Protein AF-A0A945PJK4-F1 (afdb_monomer_lite)

Sequence (110 aa):
MSNSDLKVTVSGGHANIGNINQGDHGHLETTQSTIFQAADLDTFEQSISNIAAHNNIDFAEYQALQSQVAELIKHPEKPGFFGAVETLCEKYKWALKPLSVLFAMFIKNN

Radius of gyration: 18.67 Å; chains: 1; bounding box: 46×62×33 Å

pLDDT: mean 70.77, std 21.82, range [32.69, 93.38]

Foldseek 3Di:
DDDDDDPDDPDDDDPPDDDDPPDDDDPPPPPQVPLFDPVLVVVLLVLLVVLCVVVVPDPVVSVVLVVLVVVLSVCVPDVCSVVSLVVSCVVPVSSNVSSCSRCVVPVVPD

Structure (mmCIF, N/CA/C/O backbone):
data_AF-A0A945PJK4-F1
#
_entry.id   AF-A0A945PJK4-F1
#
loop_
_atom_site.group_PDB
_atom_site.id
_atom_site.type_symbol
_atom_site.label_atom_id
_atom_site.label_alt_id
_atom_site.label_comp_id
_atom_site.label_asym_id
_atom_site.label_entity_id
_atom_site.label_seq_id
_atom_site.pdbx_PDB_ins_code
_atom_site.Cartn_x
_atom_site.Cartn_y
_atom_site.Cartn_z
_atom_site.occupancy
_atom_site.B_iso_or_equiv
_atom_site.auth_seq_id
_atom_site.auth_comp_id
_atom_site.auth_asym_id
_atom_site.auth_atom_id
_atom_site.pdbx_PDB_model_num
ATOM 1 N N . MET A 1 1 ? 29.843 -50.838 2.999 1.00 45.47 1 MET A N 1
ATOM 2 C CA . MET A 1 1 ? 30.000 -49.944 1.834 1.00 45.47 1 MET A CA 1
ATOM 3 C C . MET A 1 1 ? 28.758 -50.094 0.973 1.00 45.47 1 MET A C 1
ATOM 5 O O . MET A 1 1 ? 28.539 -51.181 0.460 1.00 45.47 1 MET A O 1
ATOM 9 N N . SER A 1 2 ? 27.923 -49.059 0.902 1.00 38.84 2 SER A N 1
ATOM 10 C CA . SER A 1 2 ? 26.860 -48.930 -0.100 1.00 38.84 2 SER A CA 1
ATOM 11 C C . SER A 1 2 ? 26.693 -47.445 -0.408 1.00 38.84 2 SER A C 1
ATOM 13 O O . SER A 1 2 ? 26.668 -46.624 0.510 1.00 38.84 2 SER A O 1
ATOM 15 N N . ASN A 1 3 ? 26.710 -47.143 -1.699 1.00 38.69 3 ASN A N 1
ATOM 16 C CA . ASN A 1 3 ? 26.748 -45.821 -2.311 1.00 38.69 3 ASN A CA 1
ATOM 17 C C . ASN A 1 3 ? 25.368 -45.144 -2.322 1.00 38.69 3 ASN A C 1
ATOM 19 O O . ASN A 1 3 ? 24.380 -45.861 -2.410 1.00 38.69 3 ASN A O 1
ATOM 23 N N . SER A 1 4 ? 25.397 -43.799 -2.326 1.00 50.47 4 SER A N 1
ATOM 24 C CA . SER A 1 4 ? 24.489 -42.825 -2.984 1.00 50.47 4 SER A CA 1
ATOM 25 C C . SER A 1 4 ? 22.972 -42.950 -2.708 1.00 50.47 4 SER A C 1
ATOM 27 O O . SER A 1 4 ? 22.405 -44.026 -2.681 1.00 50.47 4 SER A O 1
ATOM 29 N N . ASP A 1 5 ? 22.229 -41.893 -2.374 1.00 40.34 5 ASP A N 1
ATOM 30 C CA . ASP A 1 5 ? 21.938 -40.740 -3.225 1.00 40.34 5 ASP A CA 1
ATOM 31 C C . ASP A 1 5 ? 21.490 -39.536 -2.376 1.00 40.34 5 ASP A C 1
ATOM 33 O O . ASP A 1 5 ? 20.579 -39.617 -1.547 1.00 40.34 5 ASP A O 1
ATOM 37 N N . LEU A 1 6 ? 22.122 -38.387 -2.615 1.00 46.72 6 LEU A N 1
ATOM 38 C CA . LEU A 1 6 ? 21.730 -37.095 -2.061 1.00 46.72 6 LEU A CA 1
ATOM 39 C C . LEU 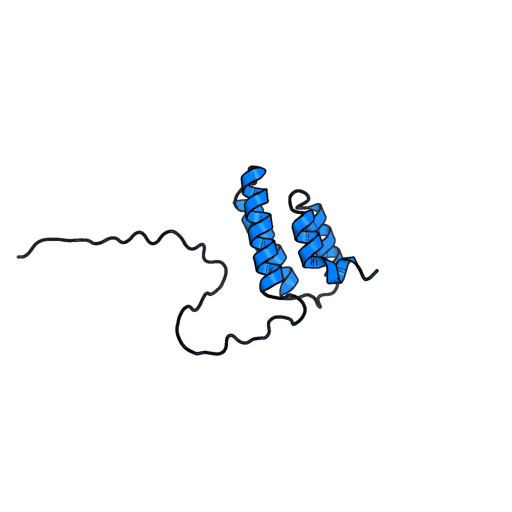A 1 6 ? 20.488 -36.591 -2.820 1.00 46.72 6 LEU A C 1
ATOM 41 O O . LEU A 1 6 ? 20.602 -36.040 -3.914 1.00 46.72 6 LEU A O 1
ATOM 45 N N . LYS A 1 7 ? 19.288 -36.749 -2.253 1.00 37.50 7 LYS A N 1
ATOM 46 C CA . LYS A 1 7 ? 18.070 -36.142 -2.813 1.00 37.50 7 LYS A CA 1
ATOM 47 C C . LYS A 1 7 ? 17.894 -34.721 -2.271 1.00 37.50 7 LYS A C 1
ATOM 49 O O . LYS A 1 7 ? 17.172 -34.499 -1.302 1.00 37.50 7 LYS A O 1
ATOM 54 N N . VAL A 1 8 ? 18.544 -33.746 -2.905 1.00 41.22 8 VAL A N 1
ATOM 55 C CA . VAL A 1 8 ? 18.257 -32.322 -2.671 1.00 41.22 8 VAL A CA 1
ATOM 56 C C . VAL A 1 8 ? 16.940 -31.986 -3.368 1.00 41.22 8 VAL A C 1
ATOM 58 O O . VAL A 1 8 ? 16.866 -31.931 -4.592 1.00 41.22 8 VAL A O 1
ATOM 61 N N . THR A 1 9 ? 15.881 -31.790 -2.585 1.00 34.66 9 THR A N 1
ATOM 62 C CA . THR A 1 9 ? 14.622 -31.224 -3.082 1.00 34.66 9 THR A CA 1
ATOM 63 C C . THR A 1 9 ? 14.733 -29.710 -2.962 1.00 34.66 9 THR A C 1
ATOM 65 O O . THR A 1 9 ? 14.762 -29.180 -1.855 1.00 34.66 9 THR A O 1
ATOM 68 N N . VAL A 1 10 ? 14.845 -29.012 -4.092 1.00 40.03 10 VAL A N 1
ATOM 69 C CA . VAL A 1 10 ? 14.765 -27.549 -4.128 1.00 40.03 10 VAL A CA 1
ATOM 70 C C . VAL A 1 10 ? 13.288 -27.182 -4.020 1.00 40.03 10 VAL A C 1
ATOM 72 O O . VAL A 1 10 ? 12.557 -27.193 -5.008 1.00 40.03 10 VAL A O 1
ATOM 75 N N . SER A 1 11 ? 12.833 -26.925 -2.796 1.00 37.69 11 SER A N 1
ATOM 76 C CA . SER A 1 11 ? 11.526 -26.326 -2.540 1.00 37.69 11 SER A CA 1
ATOM 77 C C . SER A 1 11 ? 11.543 -24.909 -3.106 1.00 37.69 11 SER A C 1
ATOM 79 O O . SER A 1 11 ? 12.299 -24.062 -2.631 1.00 37.69 11 SER A O 1
ATOM 81 N N . GLY A 1 12 ? 10.752 -24.678 -4.157 1.00 37.88 12 GLY A N 1
ATOM 82 C CA . GLY A 1 12 ? 10.528 -23.357 -4.735 1.00 37.88 12 GLY A CA 1
ATOM 83 C C . GLY A 1 12 ? 10.222 -22.349 -3.631 1.00 37.88 12 GLY A C 1
ATOM 84 O O . GLY A 1 12 ? 9.357 -22.591 -2.790 1.00 37.88 12 GLY A O 1
ATOM 85 N N . GLY A 1 13 ? 11.010 -21.275 -3.607 1.00 34.62 13 GLY A N 1
ATOM 86 C CA . GLY A 1 13 ? 11.056 -20.285 -2.541 1.00 34.62 13 GLY A CA 1
ATOM 87 C C . GLY A 1 13 ? 9.691 -19.678 -2.250 1.00 34.62 13 GLY A C 1
ATOM 88 O O . GLY A 1 13 ? 9.223 -18.799 -2.966 1.00 34.62 13 GLY A O 1
ATOM 89 N N . HIS A 1 14 ? 9.091 -20.132 -1.155 1.00 33.28 14 HIS A N 1
ATOM 90 C CA . HIS A 1 14 ? 8.025 -19.431 -0.466 1.00 33.28 14 HIS A CA 1
ATOM 91 C C . HIS A 1 14 ? 8.694 -18.254 0.251 1.00 33.28 14 HIS A C 1
ATOM 93 O O . HIS A 1 14 ? 9.463 -18.449 1.197 1.00 33.28 14 HIS A O 1
ATOM 99 N N . ALA A 1 15 ? 8.483 -17.035 -0.247 1.00 35.38 15 ALA A N 1
ATOM 100 C CA . ALA A 1 15 ? 8.905 -15.839 0.460 1.00 35.38 15 ALA A CA 1
ATOM 101 C C . ALA A 1 15 ? 8.176 -15.823 1.810 1.00 35.38 15 ALA A C 1
ATOM 103 O O . ALA A 1 15 ? 6.952 -15.757 1.877 1.00 35.38 15 ALA A O 1
ATOM 104 N N . ASN A 1 16 ? 8.953 -15.971 2.878 1.00 40.16 16 ASN A N 1
ATOM 105 C CA . ASN A 1 16 ? 8.512 -15.917 4.260 1.00 40.16 16 ASN A CA 1
ATOM 106 C C . ASN A 1 16 ? 8.048 -14.487 4.584 1.00 40.16 16 ASN A C 1
ATOM 108 O O . ASN A 1 16 ? 8.811 -13.687 5.121 1.00 40.16 16 ASN A O 1
ATOM 112 N N . ILE A 1 17 ? 6.807 -14.159 4.228 1.00 40.38 17 ILE A N 1
ATOM 113 C CA . ILE A 1 17 ? 6.066 -13.051 4.823 1.00 40.38 17 ILE A CA 1
ATOM 114 C C . ILE A 1 17 ? 5.217 -13.668 5.939 1.00 40.38 17 ILE A C 1
ATOM 116 O O . ILE A 1 17 ? 4.157 -14.230 5.704 1.00 40.38 17 ILE A O 1
ATOM 120 N N . GLY A 1 18 ? 5.747 -13.609 7.162 1.00 36.53 18 GLY A N 1
ATOM 121 C CA . GLY A 1 18 ? 4.993 -13.727 8.411 1.00 36.53 18 GLY A CA 1
ATOM 122 C C . GLY A 1 18 ? 4.208 -15.025 8.636 1.00 36.53 18 GLY A C 1
ATOM 123 O O . GLY A 1 18 ? 3.012 -15.074 8.396 1.00 36.53 18 GLY A O 1
ATOM 124 N N . ASN A 1 19 ? 4.860 -16.018 9.248 1.00 40.62 19 ASN A N 1
ATOM 125 C CA . ASN A 1 19 ? 4.240 -17.082 10.055 1.00 40.62 19 ASN A CA 1
ATOM 126 C C . ASN A 1 19 ? 3.022 -17.790 9.423 1.00 40.62 19 ASN A C 1
ATOM 128 O O . ASN A 1 19 ? 1.895 -17.682 9.907 1.00 40.62 19 ASN A O 1
ATOM 132 N N . ILE A 1 20 ? 3.274 -18.612 8.405 1.00 41.75 20 ILE A N 1
ATOM 133 C CA . ILE A 1 20 ? 2.325 -19.639 7.970 1.00 41.75 20 ILE A CA 1
ATOM 134 C C . ILE A 1 20 ? 2.597 -20.897 8.807 1.00 41.75 20 ILE A C 1
ATOM 136 O O . ILE A 1 20 ? 3.488 -21.687 8.498 1.00 41.75 20 ILE A O 1
ATOM 140 N N . ASN A 1 21 ? 1.844 -21.080 9.895 1.00 41.34 21 ASN A N 1
ATOM 141 C CA . ASN A 1 21 ? 1.744 -22.381 10.561 1.00 41.34 21 ASN A CA 1
ATOM 142 C C . ASN A 1 21 ? 0.793 -23.257 9.740 1.00 41.34 21 ASN A C 1
ATOM 144 O O . ASN A 1 21 ? -0.420 -23.256 9.929 1.00 41.34 21 ASN A O 1
ATOM 148 N N . GLN A 1 22 ? 1.362 -23.970 8.772 1.00 51.56 22 GLN A N 1
ATOM 149 C CA . GLN A 1 22 ? 0.674 -24.979 7.980 1.00 51.56 22 GLN A CA 1
ATOM 150 C C . GLN A 1 22 ? 0.752 -26.314 8.732 1.00 51.56 22 GLN A C 1
ATOM 152 O O . GLN A 1 22 ? 1.618 -27.142 8.462 1.00 51.56 22 GLN A O 1
ATOM 157 N N . GLY A 1 23 ? -0.113 -26.504 9.725 1.00 34.47 23 GLY A N 1
ATOM 158 C CA . GLY A 1 23 ? -0.143 -27.747 10.485 1.00 34.47 23 GLY A CA 1
ATOM 159 C C . GLY A 1 23 ? -1.173 -27.733 11.600 1.00 34.47 23 GLY A C 1
ATOM 160 O O . GLY A 1 23 ? -0.963 -27.072 12.603 1.00 34.47 23 GLY A O 1
ATOM 161 N N . ASP A 1 24 ? -2.219 -28.530 11.394 1.00 44.59 24 ASP A N 1
ATOM 162 C CA . ASP A 1 24 ? -3.075 -29.140 12.411 1.00 44.59 24 ASP A CA 1
ATOM 163 C C . ASP A 1 24 ? -3.947 -28.210 13.279 1.00 44.59 24 ASP A C 1
ATOM 165 O O . ASP A 1 24 ? -3.498 -27.237 13.870 1.00 44.59 24 ASP A O 1
ATOM 169 N N . HIS A 1 25 ? -5.242 -28.537 13.319 1.00 42.00 25 HIS A N 1
ATOM 170 C CA . HIS A 1 25 ? -6.296 -27.974 14.168 1.00 42.00 25 HIS A CA 1
ATOM 171 C C . HIS A 1 25 ? -5.845 -27.038 15.304 1.00 42.00 25 HIS A C 1
ATOM 173 O O . HIS A 1 25 ? -5.549 -27.465 16.418 1.00 42.00 25 HIS A O 1
ATOM 179 N N . GLY A 1 26 ? -5.919 -25.733 15.067 1.00 32.69 26 GLY A N 1
ATOM 180 C CA . GLY A 1 26 ? -5.652 -24.759 16.112 1.00 32.69 26 GLY A CA 1
ATOM 181 C C . GLY A 1 26 ? -6.033 -23.378 15.644 1.00 32.69 26 GLY A C 1
ATOM 182 O O . GLY A 1 26 ? -5.206 -22.694 15.061 1.00 32.69 26 GLY A O 1
ATOM 183 N N . HIS A 1 27 ? -7.311 -23.041 15.842 1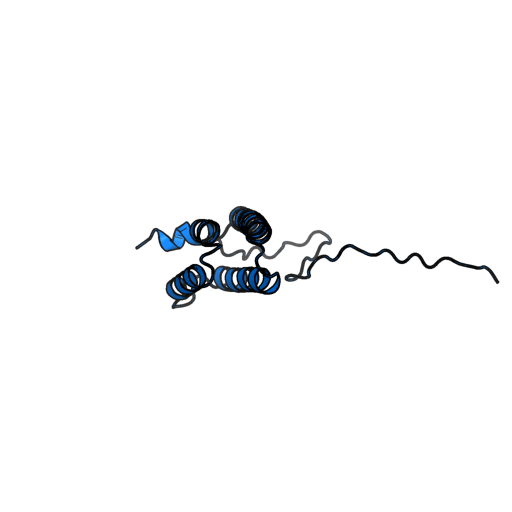.00 38.88 27 HIS A N 1
ATOM 184 C CA . HIS A 1 27 ? -7.862 -21.690 15.958 1.00 38.88 27 HIS A CA 1
ATOM 185 C C . HIS A 1 27 ? -6.805 -20.599 15.728 1.00 38.88 27 HIS A C 1
ATOM 187 O O . HIS A 1 27 ? -6.147 -20.155 16.666 1.00 38.88 27 HIS A O 1
ATOM 193 N N . LEU A 1 28 ? -6.621 -20.217 14.458 1.00 43.00 28 LEU A N 1
ATOM 194 C CA . LEU A 1 28 ? -5.913 -18.994 14.104 1.00 43.00 28 LEU A CA 1
ATOM 195 C C . LEU A 1 28 ? -6.653 -17.910 14.869 1.00 43.00 28 LEU A C 1
ATOM 197 O O . LEU A 1 28 ? -7.833 -17.694 14.578 1.00 43.00 28 LEU A O 1
ATOM 201 N N . GLU A 1 29 ? -6.024 -17.344 15.902 1.00 39.59 29 GLU A N 1
ATOM 202 C CA . GLU A 1 29 ? -6.639 -16.311 16.721 1.00 39.59 29 GLU A CA 1
ATOM 203 C C . GLU A 1 29 ? -7.157 -15.234 15.781 1.00 39.59 29 GLU A C 1
ATOM 205 O O . GLU A 1 29 ? -6.422 -14.452 15.178 1.00 39.59 29 GLU A O 1
ATOM 210 N N . THR A 1 30 ? -8.473 -15.301 15.601 1.00 41.09 30 THR A N 1
ATOM 211 C CA . THR A 1 30 ? -9.286 -14.472 14.735 1.00 41.09 30 THR A CA 1
ATOM 212 C C . THR A 1 30 ? -9.493 -13.178 15.500 1.00 41.09 30 THR A C 1
ATOM 214 O O . THR A 1 30 ? -10.581 -12.820 15.927 1.00 41.09 30 THR A O 1
ATOM 217 N N . THR A 1 31 ? -8.389 -12.487 15.730 1.00 38.53 31 THR A N 1
ATOM 218 C CA . THR A 1 31 ? -8.359 -11.044 15.901 1.00 38.53 31 THR A CA 1
ATOM 219 C C . THR A 1 31 ? -7.867 -10.444 14.586 1.00 38.53 31 THR A C 1
ATOM 221 O O . THR A 1 31 ? -7.121 -9.473 14.554 1.00 38.53 31 THR A O 1
ATOM 224 N N . GLN A 1 32 ? -8.305 -11.027 13.458 1.00 43.91 32 GLN A N 1
ATOM 225 C CA . GLN A 1 32 ? -8.451 -10.265 12.228 1.00 43.91 32 GLN A CA 1
ATOM 226 C C . GLN A 1 32 ? -9.328 -9.078 12.595 1.00 43.91 32 GLN A C 1
ATOM 228 O O . GLN A 1 32 ? -10.513 -9.252 12.880 1.00 43.91 32 GLN A O 1
ATOM 233 N N . SER A 1 33 ? -8.720 -7.895 12.660 1.00 47.94 33 SER A N 1
ATOM 234 C CA . SER A 1 33 ? -9.419 -6.622 12.691 1.00 47.94 33 SER A CA 1
ATOM 235 C C . SER A 1 33 ? -10.627 -6.743 11.772 1.00 47.94 33 SER A C 1
ATOM 237 O O . SER A 1 33 ? -10.455 -6.906 10.565 1.00 47.94 33 SER A O 1
ATOM 239 N N . THR A 1 34 ? -11.839 -6.697 12.329 1.00 54.97 34 THR A N 1
ATOM 240 C CA . THR A 1 34 ? -13.132 -6.950 11.656 1.00 54.97 34 THR A CA 1
ATOM 241 C C . THR A 1 34 ? -13.423 -5.985 10.491 1.00 54.97 34 THR A C 1
ATOM 243 O O . THR A 1 34 ? -14.525 -5.948 9.956 1.00 54.97 34 THR A O 1
ATOM 246 N N . ILE A 1 35 ? -12.441 -5.163 10.127 1.00 69.56 35 ILE A N 1
ATOM 247 C CA . ILE A 1 35 ? -12.497 -4.049 9.196 1.00 69.56 35 ILE A CA 1
ATOM 248 C C . ILE A 1 35 ? -11.944 -4.436 7.815 1.00 69.56 35 ILE A C 1
ATOM 250 O O . ILE A 1 35 ? -12.430 -3.919 6.815 1.00 69.56 35 ILE A O 1
ATOM 254 N N . PHE A 1 36 ? -10.977 -5.361 7.735 1.00 73.25 36 PHE A N 1
ATOM 255 C CA . PHE A 1 36 ? -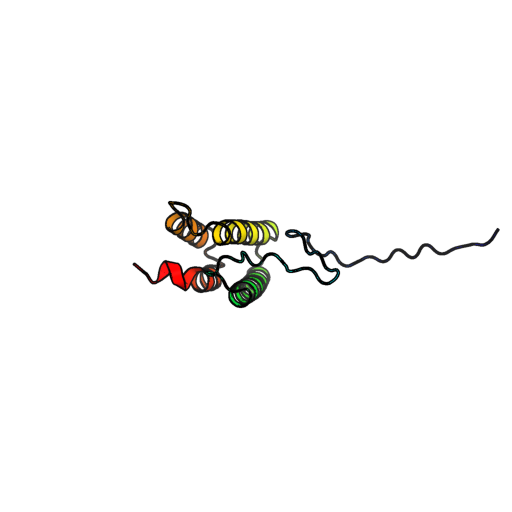10.419 -5.841 6.463 1.00 73.25 36 PHE A CA 1
ATOM 256 C C . PHE A 1 36 ? -10.660 -7.343 6.322 1.00 73.25 36 PHE A C 1
ATOM 258 O O . PHE A 1 36 ? -10.166 -8.128 7.132 1.00 73.25 36 PHE A O 1
ATOM 265 N N . GLN A 1 37 ? -11.408 -7.759 5.297 1.00 78.00 37 GLN A N 1
ATOM 266 C CA . GLN A 1 37 ? -11.660 -9.181 5.072 1.00 78.00 37 GLN A CA 1
ATOM 267 C C . GLN A 1 37 ? -10.473 -9.818 4.345 1.00 78.00 37 GLN A C 1
ATOM 269 O O . GLN A 1 37 ? -9.797 -9.184 3.535 1.00 78.00 37 GLN A O 1
ATOM 274 N N . ALA A 1 38 ? -10.260 -11.115 4.575 1.00 77.69 38 ALA A N 1
ATOM 275 C CA . ALA A 1 38 ? -9.217 -11.875 3.884 1.00 77.69 38 ALA A CA 1
ATOM 276 C C . ALA A 1 38 ? -9.354 -11.814 2.348 1.00 77.69 38 ALA A C 1
ATOM 278 O O . ALA A 1 38 ? -8.352 -11.747 1.646 1.00 77.69 38 ALA A O 1
ATOM 279 N N . ALA A 1 39 ? -10.588 -11.782 1.833 1.00 80.12 39 ALA A N 1
ATOM 280 C CA . ALA A 1 39 ? -10.860 -11.674 0.399 1.00 80.12 39 ALA A CA 1
ATOM 281 C C . ALA A 1 39 ? -10.433 -10.319 -0.199 1.00 80.12 39 ALA A C 1
ATOM 283 O O . ALA A 1 39 ? -9.977 -10.267 -1.342 1.00 80.12 39 ALA A O 1
ATOM 284 N N . ASP A 1 40 ? -10.554 -9.229 0.568 1.00 81.12 40 ASP A N 1
ATOM 285 C CA . ASP A 1 40 ? -10.126 -7.894 0.135 1.00 81.12 40 ASP A CA 1
ATOM 286 C C . ASP A 1 40 ? -8.593 -7.828 0.024 1.00 81.12 40 ASP A C 1
ATOM 288 O O . ASP A 1 40 ? -8.055 -7.264 -0.931 1.00 81.12 40 ASP A O 1
ATOM 292 N N . LEU A 1 41 ? -7.891 -8.465 0.968 1.00 82.12 41 LEU A N 1
ATOM 293 C CA . LEU A 1 41 ? -6.430 -8.577 0.964 1.00 82.12 41 LEU A CA 1
ATOM 294 C C . LEU A 1 41 ? -5.918 -9.455 -0.181 1.00 82.12 41 LEU A C 1
ATOM 296 O O . LEU A 1 41 ? -5.021 -9.028 -0.901 1.00 82.12 41 LEU A O 1
ATOM 300 N N . ASP A 1 42 ? -6.520 -10.622 -0.409 1.00 83.06 42 ASP A N 1
ATOM 301 C CA . ASP A 1 42 ? -6.155 -11.495 -1.535 1.00 83.06 42 ASP A CA 1
ATOM 302 C C . ASP A 1 42 ? -6.334 -10.773 -2.883 1.00 83.06 42 ASP A C 1
ATOM 304 O O . ASP A 1 42 ? -5.421 -10.725 -3.711 1.00 83.06 42 ASP A O 1
ATOM 308 N N . THR A 1 43 ? -7.472 -10.092 -3.058 1.00 86.38 43 THR A N 1
ATOM 309 C CA . THR A 1 43 ? -7.750 -9.292 -4.261 1.00 86.38 43 THR A CA 1
ATOM 310 C C . THR A 1 43 ? -6.719 -8.179 -4.452 1.00 86.38 43 THR A C 1
ATOM 312 O O . THR A 1 43 ? -6.287 -7.910 -5.582 1.00 86.38 43 THR A O 1
ATOM 315 N N . PHE A 1 44 ? -6.313 -7.526 -3.359 1.00 89.06 44 PHE A N 1
ATOM 316 C CA . PHE A 1 44 ? -5.263 -6.516 -3.376 1.00 89.06 44 PHE A CA 1
ATOM 317 C C . PHE A 1 44 ? -3.931 -7.116 -3.839 1.00 89.06 44 PHE A C 1
ATOM 319 O O . PHE A 1 44 ? -3.358 -6.602 -4.801 1.00 89.06 44 PHE A O 1
ATOM 326 N N . GLU A 1 45 ? -3.476 -8.209 -3.223 1.00 87.31 45 GLU A N 1
ATOM 327 C CA . GLU A 1 45 ? -2.202 -8.868 -3.541 1.00 87.31 45 GLU A CA 1
ATOM 328 C C . GLU A 1 45 ? -2.137 -9.348 -4.996 1.00 87.31 45 GLU A C 1
ATOM 330 O O . GLU A 1 45 ? -1.163 -9.061 -5.700 1.00 87.31 45 GLU A O 1
ATOM 335 N N . GLN A 1 46 ? -3.202 -9.983 -5.493 1.00 89.25 46 GLN A N 1
ATOM 336 C CA . GLN A 1 46 ? -3.299 -10.385 -6.901 1.00 89.25 46 GLN A CA 1
ATOM 337 C C . GLN A 1 46 ? -3.207 -9.174 -7.840 1.00 89.25 46 GLN A C 1
ATOM 339 O O . GLN A 1 46 ? -2.464 -9.184 -8.828 1.00 89.25 46 GLN A O 1
ATOM 344 N N . SER A 1 47 ? -3.923 -8.096 -7.512 1.00 90.06 47 SER A N 1
ATOM 345 C CA . SER A 1 47 ? -3.940 -6.883 -8.330 1.00 90.06 47 SER A CA 1
ATOM 346 C C . SER A 1 47 ? -2.573 -6.200 -8.370 1.00 90.06 47 SER A C 1
ATOM 348 O O . SER A 1 47 ? -2.109 -5.832 -9.452 1.00 90.06 47 SER A O 1
ATOM 350 N N . ILE A 1 48 ? -1.904 -6.035 -7.223 1.00 89.69 48 ILE A N 1
ATOM 351 C CA . ILE A 1 48 ? -0.590 -5.380 -7.183 1.00 89.69 48 ILE A CA 1
ATOM 352 C C . ILE A 1 48 ? 0.494 -6.233 -7.835 1.00 89.69 48 ILE A C 1
ATOM 354 O O . ILE A 1 48 ? 1.357 -5.667 -8.500 1.00 89.69 48 ILE A O 1
ATOM 358 N N . SER A 1 49 ? 0.428 -7.563 -7.719 1.00 88.44 49 SER A N 1
ATOM 359 C CA . SER A 1 49 ? 1.374 -8.473 -8.370 1.00 88.44 49 SER A CA 1
ATOM 360 C C . SER A 1 49 ? 1.293 -8.347 -9.894 1.00 88.44 49 SER A C 1
ATOM 362 O O . SER A 1 49 ? 2.305 -8.126 -10.564 1.00 88.44 49 SER A O 1
ATOM 364 N N . ASN A 1 50 ? 0.074 -8.355 -10.444 1.00 88.56 50 ASN A N 1
ATOM 365 C CA . ASN A 1 50 ? -0.141 -8.183 -11.880 1.00 88.56 50 ASN A CA 1
ATOM 366 C C . ASN A 1 50 ? 0.323 -6.802 -12.380 1.00 88.56 50 ASN A C 1
ATOM 368 O O . ASN A 1 50 ? 0.968 -6.695 -13.424 1.00 88.56 50 ASN A O 1
ATOM 372 N N . ILE A 1 51 ? 0.026 -5.733 -11.634 1.00 88.56 51 ILE A N 1
ATOM 373 C CA . ILE A 1 51 ? 0.457 -4.375 -11.994 1.00 88.56 51 ILE A CA 1
ATOM 374 C C . ILE A 1 51 ? 1.981 -4.245 -11.904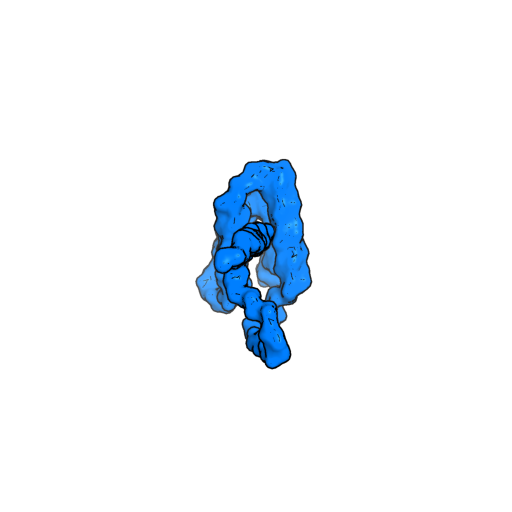 1.00 88.56 51 ILE A C 1
ATOM 376 O O . ILE A 1 51 ? 2.577 -3.658 -12.808 1.00 88.56 51 ILE A O 1
ATOM 380 N N . ALA A 1 52 ? 2.610 -4.789 -10.861 1.00 88.50 52 ALA A N 1
ATOM 381 C CA . ALA A 1 52 ? 4.057 -4.748 -10.677 1.00 88.50 52 ALA A CA 1
ATOM 382 C C . ALA A 1 52 ? 4.780 -5.452 -11.832 1.00 88.50 52 ALA A C 1
ATOM 384 O O . ALA A 1 52 ? 5.689 -4.872 -12.426 1.00 88.50 52 ALA A O 1
ATOM 385 N N . ALA A 1 53 ? 4.308 -6.642 -12.218 1.00 89.25 53 ALA A N 1
ATOM 386 C CA . ALA A 1 53 ? 4.827 -7.376 -13.368 1.00 89.25 53 ALA A CA 1
ATOM 387 C C . ALA A 1 53 ? 4.657 -6.589 -14.679 1.00 89.25 53 ALA A C 1
ATOM 389 O O . ALA A 1 53 ? 5.602 -6.464 -15.456 1.00 89.25 53 ALA A O 1
ATOM 390 N N . HIS A 1 54 ? 3.478 -6.005 -14.914 1.00 88.50 54 HIS A N 1
ATOM 391 C CA . HIS A 1 54 ? 3.202 -5.251 -16.140 1.00 88.50 54 HIS A CA 1
ATOM 392 C C . HIS A 1 54 ? 4.004 -3.941 -16.236 1.00 88.50 54 HIS A C 1
ATOM 394 O O . HIS A 1 54 ? 4.415 -3.536 -17.322 1.00 88.50 54 HIS A O 1
ATOM 400 N N . ASN A 1 55 ? 4.232 -3.263 -15.109 1.00 85.88 55 ASN A N 1
ATOM 401 C CA . ASN A 1 55 ? 4.940 -1.981 -15.062 1.00 85.88 55 ASN A CA 1
ATOM 402 C C . ASN A 1 55 ? 6.446 -2.132 -14.796 1.00 85.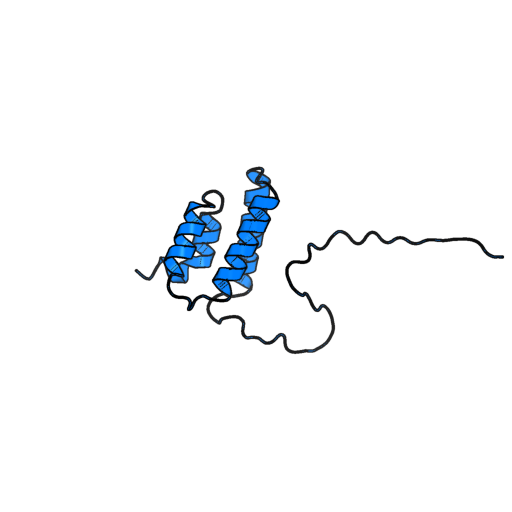88 55 ASN A C 1
ATOM 404 O O . ASN A 1 55 ? 7.129 -1.119 -14.686 1.00 85.88 55 ASN A O 1
ATOM 408 N N . ASN A 1 56 ? 6.969 -3.365 -14.736 1.00 89.56 56 ASN A N 1
ATOM 409 C CA . ASN A 1 56 ? 8.370 -3.663 -14.409 1.00 89.56 56 ASN A CA 1
ATOM 410 C C . ASN A 1 56 ? 8.818 -2.997 -13.095 1.00 89.56 56 ASN A C 1
ATOM 412 O O . ASN A 1 56 ? 9.913 -2.448 -13.005 1.00 89.56 56 ASN A O 1
ATOM 416 N N . ILE A 1 57 ? 7.945 -3.018 -12.085 1.00 91.81 57 ILE A N 1
ATOM 417 C CA . ILE A 1 57 ? 8.252 -2.473 -10.763 1.00 91.81 57 ILE A CA 1
ATOM 418 C C . ILE A 1 57 ? 9.285 -3.367 -10.080 1.00 91.81 57 ILE A C 1
ATOM 420 O O . ILE A 1 57 ? 9.157 -4.594 -10.086 1.00 91.81 57 ILE A O 1
ATOM 424 N N . ASP A 1 58 ? 10.282 -2.750 -9.451 1.00 90.12 58 ASP A N 1
ATOM 425 C CA . ASP A 1 58 ? 11.278 -3.461 -8.662 1.00 90.12 58 ASP A CA 1
ATOM 426 C C . ASP A 1 58 ? 10.637 -4.311 -7.562 1.00 90.12 58 ASP A C 1
ATOM 428 O O . ASP A 1 58 ? 9.752 -3.872 -6.823 1.00 90.12 58 ASP A O 1
ATOM 432 N N . PHE A 1 59 ? 11.159 -5.525 -7.379 1.00 84.31 59 PHE A N 1
ATOM 433 C CA . PHE A 1 59 ? 10.694 -6.424 -6.323 1.00 84.31 59 PHE A CA 1
ATOM 434 C C . PHE A 1 59 ? 10.808 -5.788 -4.926 1.00 84.31 59 PHE A C 1
ATOM 436 O O . PHE A 1 59 ? 9.957 -6.014 -4.069 1.00 84.31 59 PHE A O 1
ATOM 443 N N . ALA A 1 60 ? 11.822 -4.943 -4.707 1.00 88.38 60 ALA A N 1
ATOM 444 C CA . ALA A 1 60 ? 11.989 -4.201 -3.460 1.00 88.38 60 ALA A CA 1
ATOM 445 C C . ALA A 1 60 ? 10.848 -3.196 -3.216 1.00 88.38 60 ALA A C 1
ATOM 447 O O . ALA A 1 60 ? 10.346 -3.105 -2.096 1.00 88.38 60 ALA A O 1
ATOM 448 N N . GLU A 1 61 ? 10.406 -2.484 -4.257 1.00 87.81 61 GLU A N 1
ATOM 449 C CA . GLU A 1 61 ? 9.284 -1.537 -4.193 1.00 87.81 61 GLU A CA 1
ATOM 450 C C . GLU A 1 61 ? 7.960 -2.267 -3.940 1.00 87.81 61 GLU A C 1
ATOM 452 O O . GLU A 1 61 ? 7.169 -1.857 -3.087 1.00 87.81 61 GLU A O 1
ATOM 457 N N . TYR A 1 62 ? 7.753 -3.394 -4.624 1.00 86.12 62 TYR A N 1
ATOM 458 C CA . TYR A 1 62 ? 6.608 -4.280 -4.416 1.00 86.12 62 TYR A CA 1
ATOM 459 C C . TYR A 1 62 ? 6.544 -4.821 -2.975 1.00 86.12 62 TYR A C 1
ATOM 461 O O . TYR A 1 62 ? 5.519 -4.690 -2.302 1.00 86.12 62 TYR A O 1
ATOM 469 N N . GLN A 1 63 ? 7.653 -5.361 -2.459 1.00 87.81 63 GLN A N 1
ATOM 470 C CA . GLN A 1 63 ? 7.716 -5.904 -1.100 1.00 87.81 63 GLN A CA 1
ATOM 471 C C . GLN A 1 63 ? 7.542 -4.802 -0.040 1.00 87.81 63 GLN A C 1
ATOM 473 O O . GLN A 1 63 ? 6.877 -5.010 0.979 1.00 87.81 63 GLN A O 1
ATOM 478 N N . ALA A 1 64 ? 8.103 -3.611 -0.276 1.00 91.06 64 ALA A N 1
ATOM 479 C CA . ALA A 1 64 ? 7.925 -2.467 0.612 1.00 91.06 64 ALA A CA 1
ATOM 480 C C . ALA A 1 64 ? 6.454 -2.031 0.687 1.00 91.06 64 ALA A C 1
ATOM 482 O O . ALA A 1 64 ? 5.962 -1.750 1.784 1.00 91.06 64 ALA A O 1
ATOM 483 N N . LEU A 1 65 ? 5.744 -1.997 -0.447 1.00 90.94 65 LEU A N 1
ATOM 484 C CA . LEU A 1 65 ? 4.308 -1.711 -0.488 1.00 90.94 65 LEU A CA 1
ATOM 485 C C . LEU A 1 65 ? 3.515 -2.731 0.342 1.00 90.94 65 LEU A C 1
ATOM 487 O O . LEU A 1 65 ? 2.743 -2.325 1.212 1.00 90.94 65 LEU A O 1
ATOM 491 N N . GLN A 1 66 ? 3.743 -4.032 0.131 1.00 87.69 66 GLN A N 1
ATOM 492 C CA . GLN A 1 66 ? 3.069 -5.088 0.900 1.00 87.69 66 GLN A CA 1
ATOM 493 C C . GLN A 1 66 ? 3.294 -4.929 2.408 1.00 87.69 66 GLN A C 1
ATOM 495 O O . GLN A 1 66 ? 2.342 -4.988 3.185 1.00 87.69 66 GLN A O 1
ATOM 500 N N . SER A 1 67 ? 4.535 -4.666 2.830 1.00 88.25 67 SER A N 1
ATOM 501 C CA . SER A 1 67 ? 4.859 -4.503 4.251 1.00 88.25 67 SER A CA 1
ATOM 502 C C . SER A 1 67 ? 4.169 -3.288 4.877 1.00 88.25 67 SER A C 1
ATOM 504 O O . SER A 1 67 ? 3.662 -3.388 5.993 1.00 88.25 67 SER A O 1
ATOM 506 N N . GLN A 1 68 ? 4.129 -2.148 4.178 1.00 90.00 68 GLN A N 1
ATOM 507 C CA . GLN A 1 68 ? 3.467 -0.938 4.684 1.00 90.00 68 GLN A CA 1
ATOM 508 C C . GLN A 1 68 ? 1.943 -1.116 4.762 1.00 90.00 68 GLN A C 1
ATOM 510 O O . GLN A 1 68 ? 1.333 -0.704 5.747 1.00 90.00 68 GLN A O 1
ATOM 515 N N . VAL A 1 69 ? 1.326 -1.781 3.778 1.00 88.62 69 VAL A N 1
ATOM 516 C CA . VAL A 1 69 ? -0.104 -2.129 3.834 1.00 88.62 69 VAL A CA 1
ATOM 517 C C . VAL A 1 69 ? -0.384 -3.062 5.009 1.00 88.62 69 VAL A C 1
ATOM 519 O O . VAL A 1 69 ? -1.289 -2.790 5.794 1.00 88.62 69 VAL A O 1
ATOM 522 N N . ALA A 1 70 ? 0.425 -4.111 5.181 1.00 85.88 70 ALA A N 1
ATOM 523 C CA . ALA A 1 70 ? 0.285 -5.064 6.278 1.00 85.88 70 ALA A CA 1
ATOM 524 C C . ALA A 1 70 ? 0.428 -4.408 7.664 1.00 85.88 70 ALA A C 1
ATOM 526 O O . ALA A 1 70 ? -0.203 -4.851 8.622 1.00 85.88 70 ALA A O 1
ATOM 527 N N . GLU A 1 71 ? 1.245 -3.363 7.796 1.00 86.12 71 GLU A N 1
ATOM 528 C CA . GLU A 1 71 ? 1.355 -2.596 9.039 1.00 86.12 71 GLU A CA 1
ATOM 529 C C . GLU A 1 71 ? 0.117 -1.724 9.291 1.00 86.12 71 GLU A C 1
ATOM 531 O O . GLU A 1 71 ? -0.391 -1.685 10.414 1.00 86.12 71 GLU A O 1
ATOM 536 N N . LEU A 1 72 ? -0.406 -1.068 8.250 1.00 86.12 72 LEU A N 1
ATOM 537 C CA . LEU A 1 72 ? -1.584 -0.204 8.355 1.00 86.12 72 LEU A CA 1
ATOM 538 C C . LEU A 1 72 ? -2.843 -0.988 8.731 1.00 86.12 72 LEU A C 1
ATOM 540 O O . LEU A 1 72 ? -3.562 -0.585 9.645 1.00 86.12 72 LEU A O 1
ATOM 544 N N . ILE A 1 73 ? -3.089 -2.135 8.095 1.00 83.69 73 ILE A N 1
ATOM 545 C CA . ILE A 1 73 ? -4.279 -2.959 8.378 1.00 83.69 73 ILE A CA 1
ATOM 546 C C . ILE A 1 73 ? -4.274 -3.564 9.790 1.00 83.69 73 ILE A C 1
ATOM 548 O O . ILE A 1 73 ? -5.335 -3.886 10.325 1.00 83.69 73 ILE A O 1
ATOM 552 N N . LYS A 1 74 ? -3.094 -3.714 10.409 1.00 82.88 74 LYS A N 1
ATOM 553 C CA . LYS A 1 74 ? -2.953 -4.195 11.794 1.00 82.88 74 LYS A CA 1
ATOM 554 C C . LYS A 1 74 ? -3.332 -3.141 12.824 1.00 82.88 74 LYS A C 1
ATOM 556 O O . LYS A 1 74 ? -3.654 -3.500 13.950 1.00 82.88 74 LYS A O 1
ATOM 561 N N . HIS A 1 75 ? -3.258 -1.863 12.458 1.00 81.12 75 HIS A N 1
ATOM 562 C CA . HIS A 1 75 ? -3.448 -0.752 13.383 1.00 81.12 75 HIS A CA 1
ATOM 563 C C . HIS A 1 75 ? -4.337 0.363 12.806 1.00 81.12 75 HIS A C 1
ATOM 565 O O . HIS A 1 75 ? -3.910 1.524 12.763 1.00 81.12 75 HIS A O 1
ATOM 571 N N . PRO A 1 76 ? -5.572 0.047 12.374 1.00 77.88 76 PRO A N 1
ATOM 572 C CA . PRO A 1 76 ? -6.487 1.034 11.809 1.00 77.88 76 PRO A CA 1
ATOM 573 C C . PRO A 1 76 ? -6.942 2.087 12.830 1.00 77.88 76 PRO A C 1
ATOM 575 O O . PRO A 1 76 ? -7.408 3.152 12.436 1.00 77.88 76 PRO A O 1
ATOM 578 N N . GLU A 1 77 ? -6.789 1.831 14.135 1.00 78.69 77 GLU A N 1
ATOM 579 C CA . GLU A 1 77 ? -7.157 2.787 15.188 1.00 78.69 77 GLU A CA 1
ATOM 580 C C . GLU A 1 77 ? -6.095 3.863 15.472 1.00 78.69 77 GLU A C 1
ATOM 582 O O . GLU A 1 77 ? -6.340 4.775 16.266 1.00 78.69 77 GLU A O 1
ATOM 587 N N . LYS A 1 78 ? -4.898 3.766 14.873 1.00 78.88 78 LYS A N 1
ATOM 588 C CA . LYS A 1 78 ? -3.814 4.708 15.174 1.00 78.88 78 LYS A CA 1
ATOM 589 C C . LYS A 1 78 ? -4.183 6.129 14.727 1.00 78.88 78 LYS A C 1
ATOM 591 O O . LYS A 1 78 ? -4.613 6.329 13.586 1.00 78.88 78 LYS A O 1
ATOM 596 N N . PRO A 1 79 ? -3.948 7.149 15.575 1.00 79.69 79 PRO A N 1
ATOM 597 C CA . PRO A 1 79 ? -4.098 8.534 15.154 1.00 79.69 79 PRO A CA 1
ATOM 598 C C . PRO A 1 79 ? -3.159 8.806 13.973 1.00 79.69 79 PRO A C 1
ATOM 600 O O . PRO A 1 79 ? -1.976 8.475 14.021 1.00 79.69 79 PRO A O 1
ATOM 603 N N . GLY A 1 80 ? -3.702 9.377 12.898 1.00 85.31 80 GLY A N 1
ATOM 604 C CA . GLY A 1 80 ? -2.967 9.598 11.649 1.00 85.31 80 GLY A CA 1
ATOM 605 C C . GLY A 1 80 ? -3.084 8.475 10.614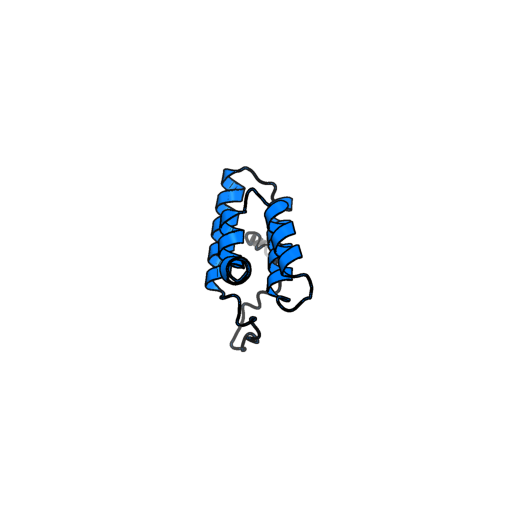 1.00 85.31 80 GLY A C 1
ATOM 606 O O . GLY A 1 80 ? -2.463 8.590 9.562 1.00 85.31 80 GLY A O 1
ATOM 607 N N . PHE A 1 81 ? -3.902 7.440 10.852 1.00 86.06 81 PHE A N 1
ATOM 608 C CA . PHE A 1 81 ? -4.156 6.364 9.884 1.00 86.06 81 PHE A CA 1
ATOM 609 C C . PHE A 1 81 ? -4.507 6.889 8.482 1.00 86.06 81 PHE A C 1
ATOM 611 O O . PHE A 1 81 ? -3.868 6.504 7.509 1.00 86.06 81 PHE A O 1
ATOM 618 N N . PHE A 1 82 ? -5.456 7.827 8.376 1.00 85.44 82 PHE A N 1
ATOM 619 C CA . PHE A 1 82 ? -5.846 8.419 7.091 1.00 85.44 82 PHE A CA 1
ATOM 620 C C . PHE A 1 82 ? -4.674 9.104 6.386 1.00 85.44 82 PHE A C 1
ATOM 622 O O . PHE A 1 82 ? -4.439 8.834 5.216 1.00 85.44 82 PHE A O 1
ATOM 629 N N . GLY A 1 83 ? -3.890 9.914 7.105 1.00 87.88 83 GLY A N 1
ATOM 630 C CA . GLY A 1 83 ? -2.712 10.572 6.533 1.00 87.88 83 GLY A CA 1
ATOM 631 C C . GLY A 1 83 ? -1.636 9.576 6.092 1.00 87.88 83 GLY A C 1
ATOM 632 O O . GLY A 1 83 ? -0.973 9.789 5.078 1.00 87.88 83 GLY A O 1
ATOM 633 N N . ALA A 1 84 ? -1.491 8.455 6.803 1.00 89.50 84 ALA A N 1
ATOM 634 C CA . ALA A 1 84 ? -0.582 7.383 6.414 1.00 89.50 84 ALA A CA 1
ATOM 635 C C . ALA A 1 84 ? -1.077 6.623 5.168 1.00 89.50 84 ALA A C 1
ATOM 637 O O . ALA A 1 84 ? -0.273 6.328 4.285 1.00 89.50 84 ALA A O 1
ATOM 638 N N . VAL A 1 85 ? -2.387 6.368 5.051 1.00 89.00 85 VAL A N 1
ATOM 639 C CA . VAL A 1 85 ? -3.010 5.802 3.839 1.00 89.00 85 VAL A CA 1
ATOM 640 C C . VAL A 1 85 ? -2.862 6.754 2.649 1.00 89.00 85 VAL A C 1
ATOM 642 O O . VAL A 1 85 ? -2.525 6.307 1.552 1.00 89.00 85 VAL A O 1
ATOM 645 N N . GLU A 1 86 ? -3.057 8.056 2.855 1.00 88.81 86 GLU A N 1
ATOM 646 C CA . GLU A 1 86 ? -2.887 9.078 1.817 1.00 88.81 86 GLU A CA 1
ATOM 647 C C . GLU A 1 86 ? -1.433 9.124 1.332 1.00 88.81 86 GLU A C 1
ATOM 649 O O . GLU A 1 86 ? -1.170 8.952 0.142 1.00 88.81 86 GLU A O 1
ATOM 654 N N . THR A 1 87 ? -0.480 9.196 2.269 1.00 91.12 87 THR A N 1
ATOM 655 C CA . THR A 1 87 ? 0.963 9.156 1.973 1.00 91.12 87 THR A CA 1
ATOM 656 C C . THR A 1 87 ? 1.344 7.879 1.220 1.00 91.12 87 THR A C 1
ATOM 658 O O . THR A 1 87 ? 2.143 7.919 0.282 1.00 91.12 87 THR A O 1
ATOM 661 N N . LEU A 1 88 ? 0.764 6.731 1.591 1.00 91.62 88 LEU A N 1
ATOM 662 C CA . LEU A 1 88 ? 0.984 5.463 0.898 1.00 91.62 88 LEU A CA 1
ATOM 663 C C . LEU A 1 88 ? 0.467 5.515 -0.549 1.00 91.62 88 LEU A C 1
ATOM 665 O O . LEU A 1 88 ? 1.176 5.100 -1.467 1.00 91.62 88 LEU A O 1
ATOM 669 N N . CYS A 1 89 ? -0.738 6.047 -0.762 1.00 89.88 89 CYS A N 1
ATOM 670 C CA . CYS A 1 89 ? -1.330 6.205 -2.092 1.00 89.88 89 CYS A CA 1
ATOM 671 C C . CYS A 1 89 ? -0.520 7.170 -2.969 1.00 89.88 89 CYS A C 1
ATOM 673 O O . CYS A 1 89 ? -0.358 6.933 -4.169 1.00 89.88 89 CYS A O 1
ATOM 675 N N . GLU A 1 90 ? 0.028 8.232 -2.378 1.00 90.25 90 GLU A N 1
ATOM 676 C CA . GLU A 1 90 ? 0.899 9.179 -3.072 1.00 90.25 90 GLU A CA 1
ATOM 677 C C . GLU A 1 90 ? 2.276 8.606 -3.403 1.00 90.25 90 GLU A C 1
ATOM 679 O O . GLU A 1 90 ? 2.817 8.907 -4.468 1.00 90.25 90 GLU A O 1
ATOM 684 N N . LYS A 1 91 ? 2.845 7.782 -2.521 1.00 93.38 91 LYS A N 1
ATOM 685 C CA . LYS A 1 91 ? 4.133 7.119 -2.747 1.00 93.38 91 LYS A CA 1
ATOM 686 C C . LYS A 1 91 ? 4.020 6.043 -3.826 1.00 93.38 91 LYS A C 1
ATOM 688 O O . LYS A 1 91 ? 4.860 5.967 -4.717 1.00 93.38 91 LYS A O 1
ATOM 693 N N . TYR A 1 92 ? 2.948 5.256 -3.790 1.00 92.94 92 TYR A N 1
ATOM 694 C CA . TYR A 1 92 ? 2.723 4.128 -4.691 1.00 92.94 92 TYR A CA 1
ATOM 695 C C . TYR A 1 92 ? 1.621 4.425 -5.713 1.00 92.94 92 TYR A C 1
ATOM 697 O O . TYR A 1 92 ? 0.685 3.643 -5.880 1.00 92.94 92 TYR A O 1
ATOM 705 N N . LYS A 1 93 ? 1.744 5.539 -6.456 1.00 89.81 93 LYS A N 1
ATOM 706 C CA . LYS A 1 93 ? 0.742 5.941 -7.473 1.00 89.81 93 LYS A CA 1
ATOM 707 C C . LYS A 1 93 ? 0.504 4.876 -8.540 1.00 89.81 93 LYS A C 1
ATOM 709 O O . LYS A 1 93 ? -0.602 4.765 -9.063 1.00 89.81 93 LYS A O 1
ATOM 714 N N . TRP A 1 94 ? 1.519 4.068 -8.839 1.00 90.19 94 TRP A N 1
ATOM 715 C CA . TRP A 1 94 ? 1.394 2.941 -9.763 1.00 90.19 94 TRP A CA 1
ATOM 716 C C . TRP A 1 94 ? 0.409 1.868 -9.255 1.00 90.19 94 TRP A C 1
ATOM 718 O O . TRP A 1 94 ? -0.228 1.201 -10.065 1.00 90.19 94 TRP A O 1
ATOM 728 N N . ALA A 1 95 ? 0.209 1.757 -7.936 1.00 92.25 95 ALA A N 1
ATOM 729 C CA . ALA A 1 95 ? -0.732 0.854 -7.268 1.00 92.25 95 ALA A CA 1
ATOM 730 C C . ALA A 1 95 ? -1.986 1.574 -6.727 1.00 92.25 95 ALA A C 1
ATOM 732 O O . ALA A 1 95 ? -2.714 1.022 -5.901 1.00 92.25 95 ALA A O 1
ATOM 733 N N . LEU A 1 96 ? -2.280 2.797 -7.184 1.00 89.75 96 LEU A N 1
ATOM 734 C CA . LEU A 1 96 ? -3.362 3.613 -6.620 1.00 89.75 96 LEU A CA 1
ATOM 735 C C . LEU A 1 96 ? -4.734 2.925 -6.685 1.00 89.75 96 LEU A C 1
ATOM 737 O O . LEU A 1 96 ? -5.514 3.011 -5.741 1.00 89.75 96 LEU A O 1
ATOM 741 N N . LYS A 1 97 ? -5.034 2.233 -7.791 1.00 88.38 97 LYS A N 1
ATOM 742 C CA . LYS A 1 97 ? -6.315 1.529 -7.974 1.00 88.38 97 LYS A CA 1
ATOM 743 C C . LYS A 1 97 ? -6.559 0.463 -6.897 1.00 88.38 97 LYS A C 1
ATOM 745 O O . LYS A 1 97 ? -7.560 0.591 -6.196 1.00 88.38 97 LYS A O 1
ATOM 750 N N . PRO A 1 98 ? -5.694 -0.555 -6.727 1.00 89.44 98 PRO A N 1
ATOM 751 C CA . PRO A 1 98 ? -5.903 -1.561 -5.689 1.00 89.44 98 PRO A CA 1
ATOM 752 C C . PRO A 1 98 ? -5.835 -0.974 -4.272 1.00 89.44 98 PRO A C 1
ATOM 754 O O . PRO A 1 98 ? -6.621 -1.386 -3.425 1.00 89.44 98 PRO A O 1
ATOM 757 N N . LEU A 1 99 ? -4.992 0.037 -4.022 1.00 90.00 99 LEU A N 1
ATOM 758 C CA . LEU A 1 99 ? -4.962 0.740 -2.732 1.00 90.00 99 LEU A CA 1
ATOM 759 C C . LEU A 1 99 ? -6.290 1.440 -2.411 1.00 90.00 99 LEU A C 1
ATOM 761 O O . LEU A 1 99 ? -6.806 1.313 -1.304 1.00 90.00 99 LEU A O 1
ATOM 765 N N . SER A 1 100 ? -6.879 2.128 -3.389 1.00 87.06 100 SER A N 1
ATOM 766 C CA . SER A 1 100 ? -8.160 2.823 -3.210 1.00 87.06 100 SER A CA 1
ATOM 767 C C . SER A 1 100 ? -9.306 1.855 -2.939 1.00 87.06 100 SER A C 1
ATOM 769 O O . SER A 1 100 ? -10.223 2.197 -2.202 1.00 87.06 100 SER A O 1
ATOM 771 N N . VAL A 1 101 ? -9.263 0.656 -3.531 1.00 87.25 101 VAL A N 1
ATOM 772 C CA . VAL A 1 101 ? -10.247 -0.405 -3.275 1.00 87.25 101 VAL A CA 1
ATOM 773 C C . VAL A 1 101 ? -10.078 -0.954 -1.861 1.00 87.25 101 VAL A C 1
ATOM 775 O O . VAL A 1 101 ? -11.052 -0.994 -1.114 1.00 87.25 101 VAL A O 1
ATOM 778 N N . LEU A 1 102 ? -8.848 -1.299 -1.468 1.00 86.88 102 LEU A N 1
ATOM 779 C CA . LEU A 1 102 ? -8.562 -1.864 -0.149 1.00 86.88 102 LEU A CA 1
ATOM 780 C C . LEU A 1 102 ? -8.943 -0.902 0.987 1.00 86.88 102 LEU A C 1
ATOM 782 O O . LEU A 1 102 ? -9.525 -1.316 1.984 1.00 86.88 102 LEU A O 1
ATOM 786 N N . PHE A 1 103 ? -8.663 0.394 0.826 1.00 86.38 103 PHE A N 1
ATOM 787 C CA . PHE A 1 103 ? -8.972 1.423 1.824 1.00 86.38 103 PHE A CA 1
ATOM 788 C C . PHE A 1 103 ? -10.284 2.176 1.549 1.00 86.38 103 PHE A C 1
ATOM 790 O O . PHE A 1 103 ? -10.546 3.201 2.182 1.00 86.38 103 PHE A O 1
ATOM 797 N N . ALA A 1 104 ? -11.143 1.685 0.648 1.00 82.38 104 ALA A N 1
ATOM 798 C CA . ALA A 1 104 ? -12.366 2.382 0.234 1.00 82.38 104 ALA A CA 1
ATOM 799 C C . ALA A 1 104 ? -13.291 2.732 1.413 1.00 82.38 104 ALA A C 1
ATOM 801 O O . ALA A 1 104 ? -13.885 3.811 1.432 1.00 82.38 104 ALA A O 1
ATOM 802 N N . MET A 1 105 ? -13.379 1.845 2.412 1.00 70.19 105 MET A N 1
ATOM 803 C CA . MET A 1 105 ? -14.181 2.056 3.625 1.00 70.19 105 MET A CA 1
ATOM 804 C C . MET A 1 105 ? -13.712 3.271 4.444 1.00 70.19 105 MET A C 1
ATOM 806 O O . MET A 1 105 ? -14.515 3.898 5.128 1.00 70.19 105 MET A O 1
ATOM 810 N N . PHE A 1 106 ? -12.439 3.643 4.330 1.00 67.38 106 PHE A N 1
ATOM 811 C CA . PHE A 1 106 ? -11.855 4.794 5.012 1.00 67.38 106 PHE A CA 1
ATOM 812 C C . PHE A 1 106 ? -11.893 6.044 4.124 1.00 67.38 106 PHE A C 1
ATOM 814 O O . PHE A 1 106 ? -12.259 7.125 4.575 1.00 67.38 106 PHE A O 1
ATOM 821 N N . ILE A 1 107 ? -11.607 5.908 2.830 1.00 64.31 107 ILE A N 1
ATOM 822 C CA . ILE A 1 107 ? -11.550 7.049 1.904 1.00 64.31 107 ILE A CA 1
ATOM 823 C C . ILE A 1 107 ? -12.940 7.677 1.674 1.00 64.31 107 ILE A C 1
ATOM 825 O O . ILE A 1 107 ? -13.044 8.881 1.459 1.00 64.31 107 ILE A O 1
ATOM 829 N N . LYS A 1 108 ? -14.023 6.891 1.736 1.00 53.88 108 LYS A N 1
ATOM 830 C CA . LYS A 1 108 ? -15.379 7.352 1.380 1.00 53.88 108 LYS A CA 1
ATOM 831 C C . LYS A 1 108 ? -16.157 8.030 2.523 1.00 53.88 108 LYS A C 1
ATOM 833 O O . LYS A 1 108 ? -17.290 8.443 2.304 1.00 53.88 108 LYS A O 1
ATOM 838 N N . ASN A 1 109 ? -15.591 8.133 3.727 1.00 41.94 109 ASN A N 1
ATOM 839 C CA . ASN A 1 109 ? -16.314 8.611 4.914 1.00 41.94 109 ASN A CA 1
ATOM 840 C C . ASN A 1 109 ? -15.922 10.034 5.380 1.00 41.94 109 ASN A C 1
ATOM 842 O O . ASN A 1 109 ? -16.087 10.341 6.562 1.00 41.94 109 ASN A O 1
ATOM 846 N N . ASN A 1 110 ? -15.422 10.885 4.472 1.00 41.69 110 ASN A N 1
ATOM 847 C CA . ASN A 1 110 ? -15.292 12.340 4.665 1.00 41.69 110 ASN A CA 1
ATOM 848 C C . ASN A 1 110 ? -16.300 13.096 3.798 1.00 41.69 110 ASN A C 1
ATOM 850 O O . ASN A 1 110 ? -16.352 12.801 2.582 1.00 41.69 110 ASN A O 1
#

Secondary structure (DSSP, 8-state):
-----------------S----SSS--------TTS-HHHHHHHHHHHHHHHHHHT--HHHHHHHHHHHHHHHH-TTSTTHHHHHHHHHHHTGGGHHHHHHHTHHHHTT-